Protein AF-A0A959IVA2-F1 (afdb_monomer_lite)

Sequence (83 aa):
MLEIQYVGEHLLPGKIGHFAIVLSFVAALLAAAAYLFANKFRETPTAVSWKGIGRTAFAIHGLSIATIIGLIFYVMVQQYYEY

Structure (mmCIF, N/CA/C/O backbone):
data_AF-A0A959IVA2-F1
#
_entry.id   AF-A0A959IVA2-F1
#
loop_
_atom_site.group_PDB
_atom_site.id
_atom_site.type_symbol
_atom_site.label_atom_id
_atom_site.label_alt_id
_atom_site.label_comp_id
_atom_site.label_asym_id
_atom_site.label_entity_id
_atom_site.label_seq_id
_atom_site.pdbx_PDB_ins_code
_atom_site.Cartn_x
_atom_site.Cartn_y
_atom_site.Cartn_z
_atom_site.occupancy
_atom_site.B_iso_or_equiv
_atom_site.auth_seq_id
_atom_site.auth_comp_id
_atom_site.auth_asym_id
_atom_site.auth_atom_id
_atom_site.pdbx_PDB_model_num
ATOM 1 N N . MET A 1 1 ? -29.747 -11.197 1.608 1.00 52.03 1 MET A N 1
ATOM 2 C CA . MET A 1 1 ? -29.782 -11.386 3.073 1.00 52.03 1 MET A CA 1
ATOM 3 C C . MET A 1 1 ? -30.005 -10.006 3.675 1.00 52.03 1 MET A C 1
ATOM 5 O O . MET A 1 1 ? -29.411 -9.072 3.154 1.00 52.03 1 MET A O 1
ATOM 9 N N . LEU A 1 2 ? -30.904 -9.844 4.648 1.00 67.94 2 LEU A N 1
ATOM 10 C CA . LEU A 1 2 ? -31.053 -8.569 5.362 1.00 67.94 2 LEU A CA 1
ATOM 11 C C . LEU A 1 2 ? -29.840 -8.410 6.287 1.00 67.94 2 LEU A C 1
ATOM 13 O O . LEU A 1 2 ? -29.610 -9.289 7.116 1.00 67.94 2 LEU A O 1
ATOM 17 N N . GLU A 1 3 ? -29.050 -7.350 6.111 1.00 75.31 3 GLU A N 1
ATOM 18 C CA . GLU A 1 3 ? -27.991 -7.001 7.065 1.00 75.31 3 GLU A CA 1
ATOM 19 C C . GLU A 1 3 ? -28.635 -6.468 8.347 1.00 75.31 3 GLU A C 1
ATOM 21 O O . GLU A 1 3 ? -29.463 -5.557 8.310 1.00 75.31 3 GLU A O 1
ATOM 26 N N . ILE A 1 4 ? -28.277 -7.069 9.481 1.00 79.25 4 ILE A N 1
ATOM 27 C CA . ILE A 1 4 ? -28.669 -6.586 10.803 1.00 79.25 4 ILE A CA 1
ATOM 28 C C . ILE A 1 4 ? -27.617 -5.563 11.221 1.00 79.25 4 ILE A C 1
ATOM 30 O O . ILE A 1 4 ? -26.451 -5.918 11.362 1.00 79.25 4 ILE A O 1
ATOM 34 N N . GLN A 1 5 ? -28.037 -4.313 11.400 1.00 77.81 5 GLN A N 1
ATOM 35 C CA . GLN A 1 5 ? -27.179 -3.231 11.874 1.00 77.81 5 GLN A CA 1
ATOM 36 C C . GLN A 1 5 ? -27.313 -3.110 13.396 1.00 77.81 5 GLN A C 1
ATOM 38 O O . GLN A 1 5 ? -28.426 -2.926 13.902 1.00 77.81 5 GLN A O 1
ATOM 43 N N . TYR A 1 6 ? -26.204 -3.201 14.131 1.00 84.81 6 TYR A N 1
ATOM 44 C CA . TYR A 1 6 ? -26.215 -3.005 15.580 1.00 84.81 6 TYR A CA 1
ATOM 45 C C . TYR A 1 6 ? -26.054 -1.520 15.916 1.00 84.81 6 TYR A C 1
ATOM 47 O O . TYR A 1 6 ? -25.201 -0.814 15.377 1.00 84.81 6 TYR A O 1
ATOM 55 N N . VAL A 1 7 ? -26.890 -1.008 16.819 1.00 84.31 7 VAL A N 1
ATOM 56 C CA . VAL A 1 7 ? -26.802 0.396 17.241 1.00 84.31 7 VAL A CA 1
ATOM 57 C C . VAL A 1 7 ? -25.485 0.618 17.986 1.00 84.31 7 VAL A C 1
ATOM 59 O O . VAL A 1 7 ? -25.227 -0.039 18.990 1.00 84.31 7 VAL A O 1
ATOM 62 N N . GLY A 1 8 ? -24.679 1.570 17.509 1.00 84.38 8 GLY A N 1
ATOM 63 C CA . GLY A 1 8 ? -23.387 1.923 18.108 1.00 84.38 8 GLY A CA 1
ATOM 64 C C . GLY A 1 8 ? -22.186 1.130 17.586 1.00 84.38 8 GLY A C 1
ATOM 65 O O . GLY A 1 8 ? -21.086 1.343 18.082 1.00 84.38 8 GLY A O 1
ATOM 66 N N . GLU A 1 9 ? -22.364 0.253 16.594 1.00 90.06 9 GLU A N 1
ATOM 67 C CA . GLU A 1 9 ? -21.246 -0.473 15.981 1.00 90.06 9 GLU A CA 1
ATOM 68 C C . GLU A 1 9 ? -20.366 0.443 15.114 1.00 90.06 9 GLU A C 1
ATOM 70 O O . GLU A 1 9 ? -20.849 1.326 14.393 1.00 90.06 9 GLU A O 1
ATOM 75 N N . HIS A 1 10 ? -19.057 0.207 15.124 1.00 89.25 10 HIS A N 1
ATOM 76 C CA . HIS A 1 10 ? -18.124 1.003 14.337 1.00 89.25 10 HIS A CA 1
ATOM 77 C C . HIS A 1 10 ? -17.805 0.286 13.035 1.00 89.25 10 HIS A C 1
ATOM 79 O O . HIS A 1 10 ? -16.806 -0.392 12.998 1.00 89.25 10 HIS A O 1
ATOM 85 N N . LEU A 1 11 ? -18.550 0.428 11.934 1.00 92.12 11 LEU A N 1
ATOM 86 C CA . LEU A 1 11 ? -18.264 -0.328 10.685 1.00 92.12 11 LEU A CA 1
ATOM 87 C C . LEU A 1 11 ? -17.058 0.174 9.866 1.00 92.12 11 LEU A C 1
ATOM 89 O O . LEU A 1 11 ? -16.533 -0.532 9.000 1.00 92.12 11 LEU A O 1
ATOM 93 N N . LEU A 1 12 ? -16.665 1.435 10.058 1.00 94.06 12 LEU A N 1
ATOM 94 C CA . LEU A 1 12 ? -15.666 2.088 9.211 1.00 94.06 12 LEU A CA 1
ATOM 95 C C . LEU A 1 12 ? -14.265 1.449 9.307 1.00 94.06 12 LEU A C 1
ATOM 97 O O . LEU A 1 12 ? -13.670 1.237 8.246 1.00 94.06 12 LEU A O 1
ATOM 101 N N . PRO A 1 13 ? -13.746 1.094 10.503 1.00 95.12 13 PRO A N 1
ATOM 102 C CA . PRO A 1 13 ? -12.481 0.382 10.626 1.00 95.12 13 PRO A CA 1
ATOM 103 C C . PRO A 1 13 ? -12.446 -0.888 9.774 1.00 95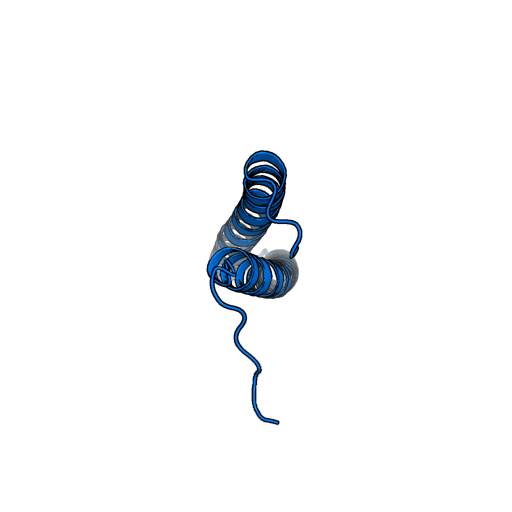.12 13 PRO A C 1
ATOM 105 O O . PRO A 1 13 ? -11.579 -1.017 8.915 1.00 95.12 13 PRO A O 1
ATOM 108 N N . 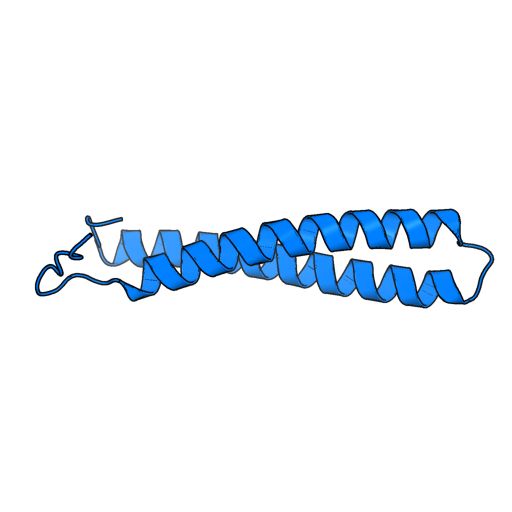GLY A 1 14 ? -13.445 -1.765 9.889 1.00 94.62 14 GLY A N 1
ATOM 109 C CA . GLY A 1 14 ? -13.526 -2.996 9.103 1.00 94.62 14 GLY A CA 1
ATOM 110 C C . GLY A 1 14 ? -13.492 -2.754 7.596 1.00 94.62 14 GLY A C 1
ATOM 111 O O . GLY A 1 14 ? -12.757 -3.431 6.878 1.00 94.62 14 GLY A O 1
ATOM 112 N N . LYS A 1 15 ? -14.217 -1.740 7.108 1.00 96.31 15 LYS A N 1
ATOM 113 C CA . LYS A 1 15 ? -14.231 -1.376 5.680 1.00 96.31 15 LYS A CA 1
ATOM 114 C C . LYS A 1 15 ? -12.862 -0.898 5.192 1.00 96.31 15 LYS A C 1
ATOM 116 O O . LYS A 1 15 ? -12.414 -1.327 4.129 1.00 96.31 15 LYS A O 1
ATOM 121 N N . ILE A 1 16 ? -12.185 -0.048 5.967 1.00 98.00 16 ILE A N 1
ATOM 122 C CA . ILE A 1 16 ? -10.834 0.438 5.644 1.00 98.00 16 ILE A CA 1
ATOM 123 C C . ILE A 1 16 ? -9.832 -0.719 5.669 1.00 98.00 16 ILE A C 1
ATOM 125 O O . ILE A 1 16 ? -9.037 -0.856 4.740 1.00 98.00 16 ILE A O 1
ATOM 129 N N . GLY A 1 17 ? -9.890 -1.570 6.694 1.00 97.81 17 GLY A N 1
ATOM 130 C CA . GLY A 1 17 ? -9.014 -2.729 6.837 1.00 97.81 17 GLY A CA 1
ATOM 131 C C . GLY A 1 17 ? -9.180 -3.712 5.684 1.00 97.81 17 GLY A C 1
ATOM 132 O O . GLY A 1 17 ? -8.196 -4.090 5.051 1.00 97.81 17 GLY A O 1
ATOM 133 N N . HIS A 1 18 ? -10.422 -4.059 5.342 1.00 97.75 18 HIS A N 1
ATOM 134 C CA . HIS A 1 18 ? -10.720 -4.940 4.216 1.00 97.75 18 HIS A CA 1
ATOM 135 C C . HIS A 1 18 ? -10.201 -4.370 2.890 1.00 97.75 18 HIS A C 1
ATOM 137 O O . HIS A 1 18 ? -9.516 -5.069 2.141 1.00 97.75 18 HIS A O 1
ATOM 143 N N . PHE A 1 19 ? -10.458 -3.085 2.623 1.00 98.44 19 PHE A N 1
ATOM 144 C CA . PHE A 1 19 ? -9.924 -2.413 1.441 1.00 98.44 19 PHE A CA 1
ATOM 145 C C . PHE A 1 19 ? -8.390 -2.444 1.408 1.00 98.44 19 PHE A C 1
ATOM 147 O O . PHE A 1 19 ? -7.812 -2.800 0.382 1.00 98.44 19 PHE A O 1
ATOM 154 N N . ALA A 1 20 ? -7.726 -2.132 2.525 1.00 98.56 20 ALA A N 1
ATOM 155 C CA . ALA A 1 20 ? -6.270 -2.140 2.619 1.00 98.56 20 ALA A CA 1
ATOM 156 C C . ALA A 1 20 ? -5.680 -3.543 2.394 1.00 98.56 20 ALA A C 1
ATOM 158 O O . ALA A 1 20 ? -4.648 -3.667 1.737 1.00 98.56 20 ALA A O 1
ATOM 159 N N . ILE A 1 21 ? -6.338 -4.608 2.867 1.00 98.62 21 ILE A N 1
ATOM 160 C CA . ILE A 1 21 ? -5.920 -5.998 2.617 1.00 98.62 21 ILE A CA 1
ATOM 161 C C . ILE A 1 21 ? -5.973 -6.314 1.119 1.00 98.62 21 ILE A C 1
ATOM 163 O O . ILE A 1 21 ? -4.985 -6.785 0.551 1.00 98.62 21 ILE A O 1
ATOM 167 N N . VAL A 1 22 ? -7.100 -6.022 0.462 1.00 98.75 22 VAL A N 1
ATOM 168 C CA . VAL A 1 22 ? -7.271 -6.280 -0.977 1.00 98.75 22 VAL A CA 1
ATOM 169 C C . VAL A 1 22 ? -6.281 -5.452 -1.799 1.00 98.75 22 VAL A C 1
ATOM 171 O O . VAL A 1 22 ? -5.608 -5.991 -2.680 1.00 98.75 22 VAL A O 1
ATOM 174 N N . LEU A 1 23 ? -6.135 -4.162 -1.480 1.00 98.75 23 LEU A N 1
ATOM 175 C CA . LEU A 1 23 ? -5.184 -3.268 -2.139 1.00 98.75 23 LEU A CA 1
ATOM 176 C C . LEU A 1 23 ? -3.745 -3.768 -1.975 1.00 98.75 23 LEU A C 1
ATOM 178 O O . LEU A 1 23 ? -3.007 -3.834 -2.956 1.00 98.75 23 LEU A O 1
ATOM 182 N N . SER A 1 24 ? -3.368 -4.171 -0.759 1.00 98.81 24 SER A N 1
ATOM 183 C CA . SER A 1 24 ? -2.054 -4.731 -0.445 1.00 98.81 24 SER A CA 1
ATOM 184 C C . SER A 1 24 ? -1.742 -5.963 -1.291 1.00 98.81 24 SER A C 1
ATOM 186 O O . SER A 1 24 ? -0.657 -6.057 -1.869 1.00 98.81 24 SER A O 1
ATOM 188 N N . PHE A 1 25 ? -2.700 -6.885 -1.406 1.00 98.75 25 PHE A N 1
ATOM 189 C CA . PHE A 1 25 ? -2.540 -8.116 -2.172 1.00 98.75 25 PHE A CA 1
ATOM 190 C C . PHE A 1 25 ? -2.362 -7.846 -3.672 1.00 98.75 25 PHE A C 1
ATOM 192 O O . PHE A 1 25 ? -1.396 -8.312 -4.279 1.00 98.75 25 PHE A O 1
ATOM 199 N N . VAL A 1 26 ? -3.243 -7.037 -4.268 1.00 98.81 26 VAL A N 1
ATOM 200 C CA . VAL A 1 26 ? -3.167 -6.692 -5.697 1.00 98.81 26 VAL A CA 1
ATOM 201 C C . VAL A 1 26 ? -1.885 -5.914 -6.007 1.00 98.81 26 VAL A C 1
ATOM 203 O O . VAL A 1 26 ? -1.214 -6.198 -7.001 1.00 98.81 26 VAL A O 1
ATOM 206 N N . ALA A 1 27 ? -1.499 -4.975 -5.140 1.00 98.75 27 ALA A N 1
ATOM 207 C CA . ALA A 1 27 ? -0.274 -4.201 -5.296 1.00 98.75 27 ALA A CA 1
ATOM 208 C C . ALA A 1 27 ? 0.986 -5.080 -5.207 1.00 98.75 27 ALA A C 1
ATOM 210 O O . ALA A 1 27 ? 1.914 -4.882 -5.990 1.00 98.75 27 ALA A O 1
ATOM 211 N N . ALA A 1 28 ? 1.011 -6.088 -4.327 1.00 98.81 28 ALA A N 1
ATOM 212 C CA . ALA A 1 28 ? 2.116 -7.045 -4.245 1.00 98.81 28 ALA A CA 1
ATOM 213 C C . ALA A 1 28 ? 2.262 -7.875 -5.530 1.00 98.81 28 ALA A C 1
ATOM 215 O O . ALA A 1 28 ? 3.372 -8.021 -6.046 1.00 98.81 28 ALA A O 1
ATOM 216 N N . LEU A 1 29 ? 1.149 -8.369 -6.087 1.00 98.81 29 LEU A N 1
ATOM 217 C CA . LEU A 1 29 ? 1.158 -9.108 -7.354 1.00 98.81 29 LEU A CA 1
ATOM 218 C C . LEU A 1 29 ? 1.625 -8.232 -8.521 1.00 98.81 29 LEU A C 1
ATOM 220 O O . LEU A 1 29 ? 2.454 -8.662 -9.325 1.00 98.81 29 LEU A O 1
ATOM 224 N N . LEU A 1 30 ? 1.142 -6.988 -8.591 1.00 98.81 30 LEU A N 1
ATOM 225 C CA . LEU A 1 30 ? 1.579 -6.029 -9.602 1.00 98.81 30 LEU A CA 1
ATOM 226 C C . LEU A 1 30 ? 3.072 -5.713 -9.465 1.00 98.81 30 LEU A C 1
ATOM 228 O O . LEU A 1 30 ? 3.782 -5.695 -10.468 1.00 98.81 30 LEU A O 1
ATOM 232 N N . ALA A 1 31 ? 3.561 -5.502 -8.241 1.00 98.75 31 ALA A N 1
ATOM 233 C CA . ALA A 1 31 ? 4.975 -5.256 -7.983 1.00 98.75 31 ALA A CA 1
ATOM 234 C C . ALA A 1 31 ? 5.839 -6.439 -8.436 1.00 98.75 31 ALA A C 1
ATOM 236 O O . ALA A 1 31 ? 6.830 -6.239 -9.140 1.00 98.75 31 ALA A O 1
ATOM 237 N N . ALA A 1 32 ? 5.436 -7.667 -8.095 1.00 98.75 32 ALA A N 1
ATOM 238 C CA . ALA A 1 32 ? 6.114 -8.884 -8.528 1.00 98.75 32 ALA A CA 1
ATOM 239 C C . ALA A 1 32 ? 6.159 -8.991 -10.061 1.00 98.75 32 ALA A C 1
ATOM 241 O O . ALA A 1 32 ? 7.242 -9.120 -10.631 1.00 98.75 32 ALA A O 1
ATOM 242 N N . ALA A 1 33 ? 5.017 -8.859 -10.742 1.00 98.69 33 ALA A N 1
ATOM 243 C CA . ALA A 1 33 ? 4.954 -8.908 -12.203 1.00 98.69 33 ALA A CA 1
ATOM 244 C C . ALA A 1 33 ? 5.815 -7.813 -12.858 1.00 98.69 33 ALA A C 1
ATOM 246 O O . ALA A 1 33 ? 6.576 -8.083 -13.789 1.00 98.69 33 ALA A O 1
ATOM 247 N N . ALA A 1 34 ? 5.753 -6.586 -12.339 1.00 98.56 34 ALA A N 1
ATOM 248 C CA . ALA A 1 34 ? 6.505 -5.458 -12.866 1.00 98.56 34 ALA A CA 1
ATOM 249 C C . ALA A 1 34 ? 8.021 -5.639 -12.699 1.00 98.56 34 ALA A C 1
ATOM 251 O O . ALA A 1 34 ? 8.769 -5.397 -13.645 1.00 98.56 34 ALA A O 1
ATOM 252 N N . TYR A 1 35 ? 8.495 -6.126 -11.548 1.00 98.62 35 TYR A N 1
ATOM 253 C CA . TYR A 1 35 ? 9.919 -6.418 -11.366 1.00 98.62 35 TYR A CA 1
ATOM 254 C C . TYR A 1 35 ? 10.398 -7.595 -12.222 1.00 98.62 35 TYR A C 1
ATOM 256 O O . TYR A 1 35 ? 11.504 -7.532 -12.766 1.00 98.62 35 TYR A O 1
ATOM 264 N N . LEU A 1 36 ? 9.569 -8.627 -12.417 1.00 98.56 36 LEU A N 1
ATOM 265 C CA . LEU A 1 36 ? 9.878 -9.724 -13.338 1.00 98.56 36 LEU A CA 1
ATOM 266 C C . LEU A 1 36 ? 10.058 -9.214 -14.774 1.00 98.56 36 LEU A C 1
ATOM 268 O O . LEU A 1 36 ? 11.037 -9.571 -15.431 1.00 98.56 36 LEU A O 1
ATOM 272 N N . PHE A 1 37 ? 9.167 -8.342 -15.256 1.00 98.25 37 PHE A N 1
ATOM 273 C CA . PHE A 1 37 ? 9.291 -7.754 -16.592 1.00 98.25 37 PHE A CA 1
ATOM 274 C C . PHE A 1 37 ? 10.436 -6.748 -16.705 1.00 98.25 37 PHE A C 1
ATOM 276 O O . PHE A 1 37 ? 11.128 -6.748 -17.722 1.00 98.25 37 PHE A O 1
ATOM 283 N N . ALA A 1 38 ? 10.704 -5.960 -15.663 1.00 98.25 38 ALA A N 1
ATOM 284 C CA . ALA A 1 38 ? 11.865 -5.075 -15.627 1.00 98.25 38 ALA A CA 1
ATOM 285 C C . ALA A 1 38 ? 13.173 -5.863 -15.795 1.00 98.25 38 ALA A C 1
ATOM 287 O O . ALA A 1 38 ? 14.063 -5.429 -16.520 1.00 98.25 38 ALA A O 1
ATOM 288 N N . ASN A 1 39 ? 13.269 -7.043 -15.171 1.00 97.88 39 ASN A N 1
ATOM 289 C CA . ASN A 1 39 ? 14.418 -7.929 -15.327 1.00 97.88 39 ASN A CA 1
ATOM 290 C C . ASN A 1 39 ? 14.446 -8.615 -16.704 1.00 97.88 39 ASN A C 1
ATOM 292 O O . ASN A 1 39 ? 15.492 -8.661 -17.349 1.00 97.88 39 ASN A O 1
ATOM 296 N N . LYS A 1 40 ? 13.298 -9.115 -17.184 1.00 97.62 40 LYS A N 1
ATOM 297 C CA . LYS A 1 40 ? 13.185 -9.796 -18.486 1.00 97.62 40 LYS A CA 1
ATOM 298 C C . LYS A 1 40 ? 13.562 -8.890 -19.661 1.00 97.62 40 LYS A C 1
ATOM 300 O O . LYS A 1 40 ? 14.218 -9.345 -20.590 1.00 97.62 40 LYS A O 1
ATOM 305 N N . PHE A 1 41 ? 13.157 -7.623 -19.623 1.00 96.56 41 PHE A N 1
ATOM 306 C CA . PHE A 1 41 ? 13.372 -6.656 -20.702 1.00 96.56 41 PHE A CA 1
ATOM 307 C C . PHE A 1 41 ? 14.472 -5.637 -20.384 1.00 96.56 41 PHE A C 1
ATOM 309 O O . PHE A 1 41 ? 14.446 -4.539 -20.939 1.00 96.56 41 PHE A O 1
ATOM 316 N N . ARG A 1 42 ? 15.429 -5.987 -19.509 1.00 95.50 42 ARG A N 1
ATOM 317 C CA . ARG A 1 42 ? 16.445 -5.073 -18.947 1.00 95.50 42 ARG A CA 1
ATOM 318 C C . ARG A 1 42 ? 17.268 -4.286 -19.974 1.00 95.50 42 ARG A C 1
ATOM 320 O O . ARG A 1 42 ? 17.682 -3.175 -19.674 1.00 95.50 42 ARG A O 1
ATOM 327 N N . GLU A 1 43 ? 17.466 -4.839 -21.171 1.00 96.62 43 GLU A N 1
ATOM 328 C CA . GLU A 1 43 ? 18.224 -4.206 -22.265 1.00 96.62 43 GLU A CA 1
ATOM 329 C C . GLU A 1 43 ? 17.368 -3.236 -23.104 1.00 96.62 43 GLU A C 1
ATOM 331 O O . GLU A 1 43 ? 17.844 -2.637 -24.065 1.00 96.62 43 GLU A O 1
ATOM 336 N N . THR A 1 44 ? 16.079 -3.094 -22.784 1.00 96.44 44 THR A N 1
ATOM 337 C CA . THR A 1 44 ? 15.146 -2.224 -23.508 1.00 96.44 44 THR A CA 1
ATOM 338 C C . THR A 1 44 ? 14.778 -0.996 -22.673 1.00 96.44 44 THR A C 1
ATOM 340 O O . THR A 1 44 ? 14.718 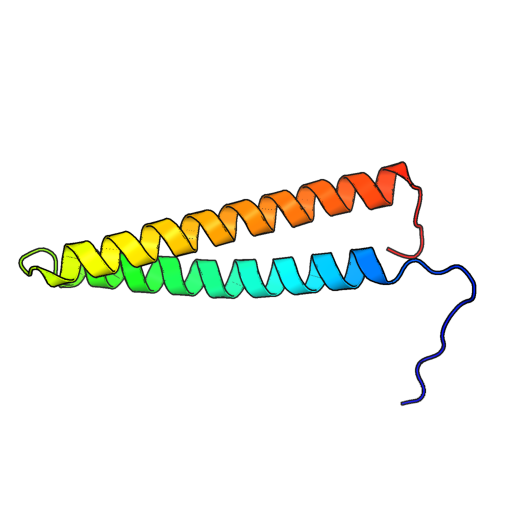-1.083 -21.442 1.00 96.44 44 THR A O 1
ATOM 343 N N . PRO A 1 45 ? 14.394 0.129 -23.306 1.00 95.00 45 PRO A N 1
ATOM 344 C CA . PRO A 1 45 ? 13.897 1.303 -22.584 1.00 95.00 45 PRO A CA 1
ATOM 345 C C . PRO A 1 45 ? 12.685 1.009 -21.682 1.00 95.00 45 PRO A C 1
ATOM 347 O O . PRO A 1 45 ? 12.493 1.665 -20.659 1.00 95.00 45 PRO A O 1
ATOM 350 N N . THR A 1 46 ? 11.885 -0.014 -22.016 1.00 95.69 46 THR A N 1
ATOM 351 C CA . THR A 1 46 ? 10.687 -0.389 -21.245 1.00 95.69 46 THR A CA 1
ATOM 352 C C . THR A 1 46 ? 11.005 -0.907 -19.840 1.00 95.69 46 THR A C 1
ATOM 354 O O . THR A 1 46 ? 10.152 -0.822 -18.955 1.00 95.69 46 THR A O 1
ATOM 357 N N . ALA A 1 47 ? 12.234 -1.375 -19.5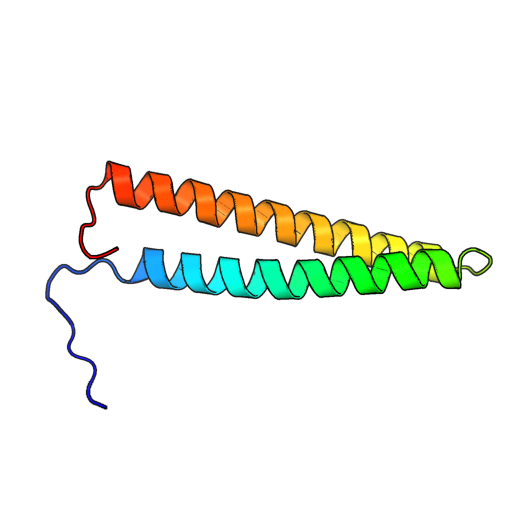85 1.00 97.62 47 ALA A N 1
ATOM 358 C CA . ALA A 1 47 ? 12.661 -1.809 -18.256 1.00 97.62 47 ALA A CA 1
ATOM 359 C C . ALA A 1 47 ? 12.542 -0.696 -17.209 1.00 97.62 47 ALA A C 1
ATOM 361 O O . ALA A 1 47 ? 12.175 -0.962 -16.063 1.00 97.62 47 ALA A O 1
ATOM 362 N N . VAL A 1 48 ? 12.811 0.556 -17.601 1.00 97.31 48 VAL A N 1
ATOM 363 C CA . VAL A 1 48 ? 12.706 1.720 -16.709 1.00 97.31 48 VAL A CA 1
ATOM 364 C C . VAL A 1 48 ? 11.254 1.939 -16.289 1.00 97.31 48 VAL A C 1
ATOM 366 O O . VAL A 1 48 ? 10.982 2.118 -15.101 1.00 97.31 48 VAL A O 1
ATOM 369 N N . SER A 1 49 ? 10.314 1.845 -17.234 1.00 97.44 49 SER A N 1
ATOM 370 C CA . SER A 1 49 ? 8.877 1.956 -16.964 1.00 97.44 49 SER A CA 1
ATOM 371 C C . SER A 1 49 ? 8.387 0.833 -16.048 1.00 97.44 49 SER A C 1
ATOM 373 O O . SER A 1 49 ? 7.741 1.109 -15.038 1.00 97.44 49 SER A O 1
ATOM 375 N N . TRP A 1 50 ? 8.759 -0.420 -16.334 1.00 98.38 50 TRP A N 1
ATOM 376 C CA . TRP A 1 50 ? 8.414 -1.568 -15.490 1.00 98.38 50 TRP A CA 1
ATOM 377 C C . TRP A 1 50 ? 8.975 -1.436 -14.072 1.00 98.38 50 TRP A C 1
ATOM 379 O O . TRP A 1 50 ? 8.264 -1.672 -13.096 1.00 98.38 50 TRP A O 1
ATOM 389 N N . LYS A 1 51 ? 10.221 -0.973 -13.928 1.00 98.31 51 LYS A N 1
ATOM 390 C CA . LYS A 1 51 ? 10.821 -0.701 -12.616 1.00 98.31 51 LYS A CA 1
ATOM 391 C C . LYS A 1 51 ? 10.080 0.411 -11.870 1.00 98.31 51 LYS A C 1
ATOM 393 O O . LYS A 1 51 ? 9.910 0.310 -10.657 1.00 98.31 51 LYS A O 1
ATOM 398 N N . GLY A 1 52 ? 9.624 1.451 -12.571 1.00 98.31 52 GLY A N 1
ATOM 399 C CA . GLY A 1 52 ? 8.788 2.512 -12.004 1.00 98.31 52 GLY A CA 1
ATOM 400 C C . GLY A 1 52 ? 7.476 1.973 -11.432 1.00 98.31 52 GLY A C 1
ATOM 401 O O . GLY A 1 52 ? 7.174 2.217 -10.265 1.00 98.31 52 GLY A O 1
ATOM 402 N N . ILE A 1 53 ? 6.756 1.161 -12.213 1.00 98.50 53 ILE A N 1
ATOM 403 C CA . ILE A 1 53 ? 5.516 0.497 -11.777 1.00 98.50 53 ILE A CA 1
ATOM 404 C C . ILE A 1 53 ? 5.780 -0.379 -10.549 1.00 98.50 53 ILE A C 1
ATOM 406 O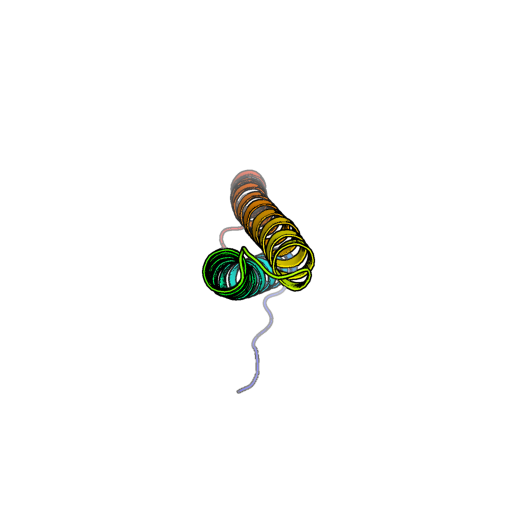 O . ILE A 1 53 ? 5.063 -0.269 -9.557 1.00 98.50 53 ILE A O 1
ATOM 410 N N . GLY A 1 54 ? 6.839 -1.197 -10.579 1.00 98.69 54 GLY A N 1
ATOM 411 C CA . GLY A 1 54 ? 7.200 -2.077 -9.467 1.00 98.69 54 GLY A CA 1
ATOM 412 C C . GLY A 1 54 ? 7.475 -1.322 -8.167 1.00 98.69 54 GLY A C 1
ATOM 413 O O . GLY A 1 54 ? 7.003 -1.727 -7.106 1.00 98.69 54 GLY A O 1
ATOM 414 N N . ARG A 1 55 ? 8.174 -0.182 -8.239 1.00 98.56 55 ARG A N 1
ATOM 415 C CA . ARG A 1 55 ? 8.457 0.667 -7.070 1.00 98.56 55 ARG A CA 1
ATOM 416 C C . ARG A 1 55 ? 7.192 1.278 -6.482 1.00 98.56 55 ARG A C 1
ATOM 418 O O . ARG A 1 55 ? 7.006 1.205 -5.271 1.00 98.56 55 ARG A O 1
ATOM 425 N N . THR A 1 56 ? 6.332 1.854 -7.320 1.00 98.75 56 THR A N 1
ATOM 426 C CA . THR A 1 56 ? 5.082 2.470 -6.857 1.00 98.75 56 THR A CA 1
ATOM 427 C C . THR A 1 56 ? 4.134 1.423 -6.279 1.00 98.75 56 THR A C 1
ATOM 429 O O . THR A 1 56 ? 3.604 1.621 -5.190 1.00 98.75 56 THR A O 1
ATOM 432 N N . ALA A 1 57 ? 3.969 0.278 -6.949 1.00 98.75 57 ALA A N 1
ATOM 433 C CA . ALA A 1 57 ? 3.135 -0.815 -6.457 1.00 98.75 57 ALA A CA 1
ATOM 434 C C . ALA A 1 57 ? 3.653 -1.368 -5.118 1.00 98.75 57 ALA A C 1
ATOM 436 O O . ALA A 1 57 ? 2.878 -1.548 -4.183 1.00 98.75 57 ALA A O 1
ATOM 437 N N . PHE A 1 58 ? 4.970 -1.549 -4.972 1.00 98.75 58 PHE A N 1
ATOM 438 C CA . PHE A 1 58 ? 5.560 -1.999 -3.710 1.00 98.75 58 PHE A CA 1
ATOM 439 C C . PHE A 1 58 ? 5.394 -0.970 -2.578 1.00 98.75 58 PHE A C 1
ATOM 441 O O . PHE A 1 58 ? 5.114 -1.347 -1.442 1.00 98.75 58 PHE A O 1
ATOM 448 N N . ALA A 1 59 ? 5.501 0.328 -2.881 1.00 98.81 59 ALA A N 1
ATOM 449 C CA . ALA A 1 59 ? 5.228 1.385 -1.909 1.00 98.81 59 ALA A CA 1
ATOM 450 C C . ALA A 1 59 ? 3.759 1.371 -1.450 1.00 98.81 59 ALA A C 1
ATOM 452 O O . ALA A 1 59 ? 3.502 1.445 -0.252 1.00 98.81 59 ALA A O 1
ATOM 453 N N . ILE A 1 60 ? 2.805 1.209 -2.375 1.00 98.88 60 ILE A N 1
ATOM 454 C CA . ILE A 1 60 ? 1.370 1.089 -2.057 1.00 98.88 60 ILE A CA 1
ATOM 455 C C . ILE A 1 60 ? 1.102 -0.147 -1.191 1.00 98.88 60 ILE A C 1
ATOM 457 O O . ILE A 1 60 ? 0.361 -0.052 -0.213 1.00 98.88 60 ILE A O 1
ATOM 461 N N . HIS A 1 61 ? 1.723 -1.286 -1.509 1.00 98.75 61 HIS A N 1
ATOM 462 C CA . HIS A 1 61 ? 1.649 -2.493 -0.686 1.00 98.75 61 HIS A CA 1
ATOM 463 C C . HIS A 1 61 ? 2.120 -2.215 0.750 1.00 98.75 61 HIS A C 1
ATOM 465 O O . HIS A 1 61 ? 1.370 -2.445 1.697 1.00 98.75 61 HIS A O 1
ATOM 471 N N . GLY A 1 62 ? 3.318 -1.643 0.913 1.00 98.75 62 GLY A N 1
ATOM 472 C CA . GLY A 1 62 ? 3.865 -1.311 2.231 1.00 98.75 62 GLY A CA 1
ATOM 473 C C . GLY A 1 62 ? 2.988 -0.331 3.016 1.00 98.75 62 GLY A C 1
ATOM 474 O O . GLY A 1 62 ? 2.741 -0.539 4.203 1.00 98.75 62 GLY A O 1
ATOM 475 N N . LEU A 1 63 ? 2.457 0.698 2.351 1.00 98.81 63 LEU A N 1
ATOM 476 C CA . LEU A 1 63 ? 1.572 1.687 2.971 1.00 98.81 63 LEU A CA 1
ATOM 477 C C . LEU A 1 63 ? 0.244 1.052 3.409 1.00 98.81 63 LEU A C 1
ATOM 479 O O . LEU A 1 63 ? -0.231 1.332 4.503 1.00 98.81 63 LEU A O 1
ATOM 483 N N . SER A 1 64 ? -0.293 0.122 2.614 1.00 98.75 64 SER A N 1
ATOM 484 C CA . SER A 1 64 ? -1.497 -0.644 2.958 1.00 98.75 64 SER A CA 1
ATOM 485 C C . SER A 1 64 ? -1.277 -1.542 4.180 1.00 98.75 64 SER A C 1
ATOM 487 O O . SER A 1 64 ? -2.123 -1.582 5.070 1.00 98.75 64 SER A O 1
ATOM 489 N N . ILE A 1 65 ? -0.125 -2.219 4.275 1.00 98.75 65 ILE A N 1
ATOM 490 C CA . ILE A 1 65 ? 0.247 -3.005 5.464 1.00 98.75 65 ILE A CA 1
ATOM 491 C C . ILE A 1 65 ? 0.382 -2.106 6.699 1.00 98.75 65 ILE A C 1
ATOM 493 O O . ILE A 1 65 ? -0.146 -2.442 7.757 1.00 98.75 65 ILE A O 1
ATOM 497 N N . ALA A 1 66 ? 1.027 -0.944 6.569 1.00 98.75 66 ALA A N 1
ATOM 498 C CA . ALA A 1 66 ? 1.133 0.019 7.664 1.00 98.75 66 ALA A CA 1
ATOM 499 C C . ALA A 1 66 ? -0.249 0.517 8.125 1.00 98.75 66 ALA A C 1
ATOM 501 O O . ALA A 1 66 ? -0.493 0.606 9.327 1.00 98.75 66 ALA A O 1
ATOM 502 N N . THR A 1 67 ? -1.173 0.775 7.191 1.00 98.50 67 THR A N 1
ATOM 503 C CA . THR A 1 67 ? -2.568 1.106 7.507 1.00 98.50 67 THR A CA 1
ATOM 504 C C . THR A 1 67 ? -3.256 -0.017 8.275 1.00 98.50 67 THR A C 1
ATOM 506 O O . THR A 1 67 ? -3.886 0.270 9.285 1.00 98.50 67 THR A O 1
ATOM 509 N N . ILE A 1 68 ? -3.115 -1.280 7.858 1.00 98.50 68 ILE A N 1
ATOM 510 C CA . ILE A 1 68 ? -3.706 -2.430 8.566 1.00 98.50 68 ILE A CA 1
ATOM 511 C C . ILE A 1 68 ? -3.171 -2.515 9.999 1.00 98.50 68 ILE A C 1
ATOM 513 O O . ILE A 1 68 ? -3.956 -2.627 10.935 1.00 98.50 68 ILE A O 1
ATOM 517 N N . ILE A 1 69 ? -1.852 -2.407 10.184 1.00 98.56 69 ILE A N 1
ATOM 518 C CA . ILE A 1 69 ? -1.223 -2.437 11.513 1.00 98.56 69 ILE A CA 1
ATOM 519 C C . ILE A 1 69 ? -1.747 -1.288 12.382 1.00 98.56 69 ILE A C 1
ATOM 521 O O . ILE A 1 69 ? -2.186 -1.516 13.507 1.00 98.56 69 ILE A O 1
ATOM 525 N N . GLY A 1 70 ? -1.736 -0.058 11.859 1.00 98.31 70 GLY A N 1
ATOM 526 C CA . GLY A 1 70 ? -2.231 1.115 12.581 1.00 98.31 70 GLY A CA 1
ATOM 527 C C . GLY A 1 70 ? -3.712 1.001 12.938 1.00 98.31 70 GLY A C 1
ATOM 528 O O . GLY A 1 70 ? -4.112 1.382 14.035 1.00 98.31 70 GLY A O 1
ATOM 529 N N . LEU A 1 71 ? -4.513 0.420 12.046 1.00 97.81 71 LEU A N 1
ATOM 530 C CA . LEU A 1 71 ? -5.930 0.191 12.272 1.00 97.81 71 LEU A CA 1
ATOM 531 C C . LEU A 1 71 ? -6.174 -0.851 13.369 1.00 97.81 71 LEU A C 1
ATOM 533 O O . LEU A 1 71 ? -7.029 -0.623 14.217 1.00 97.81 71 LEU A O 1
ATOM 537 N N . ILE A 1 72 ? -5.402 -1.943 13.398 1.00 97.44 72 ILE A N 1
ATOM 538 C CA . ILE A 1 72 ? -5.464 -2.944 14.476 1.00 97.44 72 ILE A CA 1
ATOM 539 C C . ILE A 1 72 ? -5.168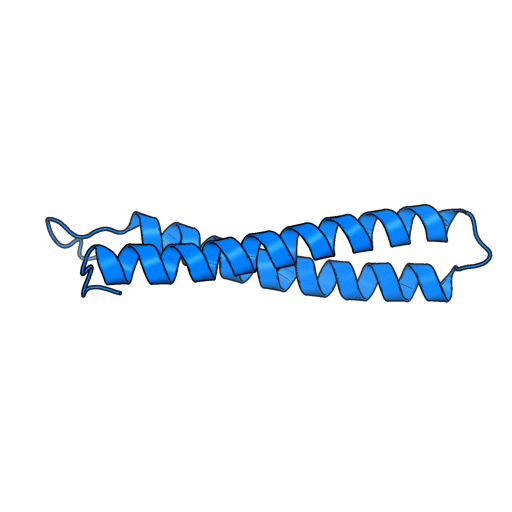 -2.280 15.826 1.00 97.44 72 ILE A C 1
ATOM 541 O O . ILE A 1 72 ? -5.948 -2.417 16.765 1.00 97.44 72 ILE A O 1
ATOM 545 N N . PHE A 1 73 ? -4.092 -1.491 15.923 1.00 98.06 73 PHE A N 1
ATOM 546 C CA . PHE A 1 73 ? -3.797 -0.756 17.157 1.00 98.06 73 PHE A CA 1
ATOM 547 C C . PHE A 1 73 ? -4.912 0.219 17.534 1.00 98.06 73 PHE A C 1
ATOM 549 O O . PHE A 1 73 ? -5.274 0.310 18.704 1.00 98.06 73 PHE A O 1
ATOM 556 N N . TYR A 1 74 ? -5.474 0.927 16.554 1.00 97.31 74 TYR A N 1
ATOM 557 C CA . TYR A 1 74 ? -6.579 1.847 16.781 1.00 97.31 74 TYR A CA 1
ATOM 558 C C . TYR A 1 74 ? -7.807 1.139 17.372 1.00 97.31 74 TYR A C 1
ATOM 560 O O . TYR A 1 74 ? -8.291 1.570 18.419 1.00 97.31 74 TYR A O 1
ATOM 568 N N . VAL A 1 75 ? -8.272 0.036 16.771 1.00 96.94 75 VAL A N 1
ATOM 569 C CA . VAL A 1 75 ? -9.452 -0.690 17.278 1.00 96.94 75 VAL A CA 1
ATOM 570 C C . VAL A 1 75 ? -9.192 -1.329 18.644 1.00 96.94 75 VAL A C 1
ATOM 572 O O . VAL A 1 75 ? -10.075 -1.313 19.498 1.00 96.94 75 VAL A O 1
ATOM 575 N N . MET A 1 76 ? -7.965 -1.799 18.904 1.00 96.62 76 MET A N 1
ATOM 576 C CA . MET A 1 76 ? -7.574 -2.338 20.211 1.00 96.62 76 MET A CA 1
ATOM 577 C C . MET A 1 76 ? -7.575 -1.265 21.307 1.00 96.62 76 MET A C 1
ATOM 579 O O . MET A 1 76 ? -8.112 -1.498 22.387 1.00 96.62 76 MET A O 1
ATOM 583 N N . VAL A 1 77 ? -6.994 -0.086 21.047 1.00 97.62 77 VAL A N 1
ATOM 584 C CA . VAL A 1 77 ? -6.937 1.021 22.022 1.00 97.62 77 VAL A CA 1
ATOM 585 C C . VAL A 1 77 ? -8.330 1.573 22.320 1.00 97.62 77 VAL A C 1
ATOM 587 O O . VAL A 1 77 ? -8.604 1.936 23.459 1.00 97.62 77 VAL A O 1
ATOM 590 N N . GLN A 1 78 ? -9.209 1.626 21.318 1.00 95.94 78 GLN A N 1
ATOM 591 C CA . GLN A 1 78 ? -10.598 2.060 21.498 1.00 95.94 78 GLN A CA 1
ATOM 592 C C . GLN A 1 78 ? -11.523 0.949 22.021 1.00 95.94 78 GLN A C 1
ATOM 594 O O . GLN A 1 78 ? -12.700 1.209 22.252 1.00 95.94 78 GLN A O 1
ATOM 599 N N . GLN A 1 79 ? -11.001 -0.265 22.235 1.00 94.56 79 GLN A N 1
ATOM 600 C CA . GLN A 1 79 ? -11.753 -1.418 22.738 1.00 94.56 79 GLN A CA 1
ATOM 601 C C . GLN A 1 79 ? -13.001 -1.738 21.892 1.00 94.56 79 GLN A C 1
ATOM 603 O O . GLN A 1 79 ? -14.056 -2.065 22.433 1.00 94.56 79 GLN A O 1
ATOM 608 N N . TYR A 1 80 ? -12.892 -1.643 20.563 1.00 93.50 80 TYR A N 1
ATOM 609 C CA . TYR A 1 80 ? -13.968 -2.032 19.646 1.00 93.50 80 TYR A CA 1
ATOM 610 C C . TYR A 1 80 ? -14.044 -3.562 19.545 1.00 93.50 80 TYR A C 1
ATOM 612 O O . TYR A 1 80 ? -13.475 -4.160 18.637 1.00 93.50 80 TYR A O 1
ATOM 620 N N . TYR A 1 81 ? -14.703 -4.194 20.522 1.00 86.75 81 TYR A N 1
ATOM 621 C CA . TYR A 1 81 ? -14.816 -5.652 20.677 1.00 86.75 81 TYR A CA 1
ATOM 622 C C . TYR A 1 81 ? -15.576 -6.366 19.551 1.00 86.75 81 TYR A C 1
ATOM 624 O O . TYR A 1 81 ? -15.593 -7.595 19.507 1.00 86.75 81 TYR A O 1
ATOM 632 N N . GLU A 1 82 ? -16.233 -5.619 18.665 1.00 85.62 82 GLU A N 1
ATOM 633 C CA . GLU A 1 82 ? -16.840 -6.148 17.445 1.00 85.62 82 GLU A CA 1
ATOM 634 C C . GLU A 1 82 ? -15.814 -6.591 16.377 1.00 85.62 82 GLU A C 1
ATOM 636 O O . GLU A 1 82 ? -16.209 -7.225 15.396 1.00 85.62 82 GLU A O 1
ATOM 641 N N . TYR A 1 83 ? -14.525 -6.276 16.571 1.00 85.00 83 TYR A N 1
ATOM 642 C CA . TYR A 1 83 ? -13.389 -6.613 15.700 1.00 85.00 83 TYR A CA 1
ATOM 643 C C . TYR A 1 83 ? -12.423 -7.610 16.335 1.00 85.00 83 TYR A C 1
ATOM 645 O O . TYR A 1 83 ? -11.913 -8.465 15.573 1.00 85.00 83 TYR A O 1
#

pLDDT: mean 94.96, std 7.62, range [52.03, 98.88]

Radius of gyration: 18.2 Å; chains: 1; bounding box: 49×14×46 Å

Secondary structure (DSSP, 8-state):
-PPPPPTT--HHHHHHHHHHHHHHHHHHHHHHHHHHHHHHTTTSTHHHHHHHHHHHHHHHHHHHHHHHHHHHHHHHHTT-TT-

Foldseek 3Di:
DDDDDDPPADCPLVVLLVVLVVLLVVLQVLLVVLCVVLVVQVVDPCNVVSNVSNVVSVVSNVVSVVSNVVSVVVCVVVVNVVD